Protein AF-A0A926DN95-F1 (afdb_monomer_lite)

InterPro domains:
  IPR054398 AcrIC5-like domain [PF22147] (13-48)

Secondary structure (DSSP, 8-state):
--------------HHHHHHHS-HHHHHHHHHHH-S--HHHHHHHHHHH-HHHHHHHHHHH----

Foldseek 3Di:
DDDPPPDDPPPPPDVVVLVVPADPVLLVVLCVVAPVDDPVSSVVSSCVVPVVSQVVCCPVVVDDD

Sequence (65 aa):
MKTNVNTNKKEFINWDAIVSYMDDEIRETVHAELAPCSEHEFLKRYLELDPEFKKLLKDEFNMED

Radius of gyration: 14.96 Å; chains: 1; bounding box: 23×28×48 Å

Structure (mmCIF, N/CA/C/O backbone):
data_AF-A0A926DN95-F1
#
_entry.id   AF-A0A926DN95-F1
#
loop_
_atom_site.group_PDB
_atom_site.id
_atom_site.type_symbol
_atom_site.label_atom_id
_atom_site.label_alt_id
_atom_site.label_comp_id
_atom_site.label_asym_id
_atom_s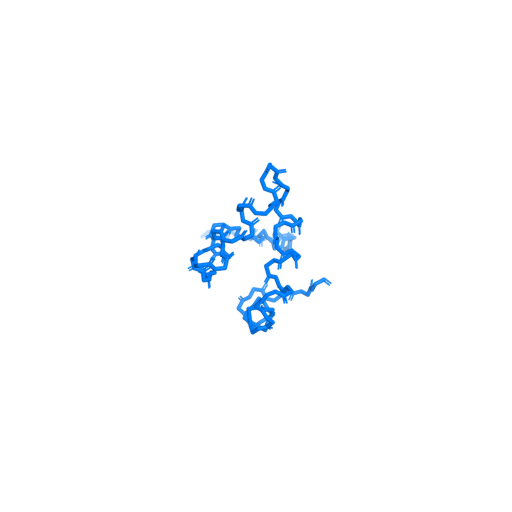ite.label_entity_id
_atom_site.label_seq_id
_atom_site.pdbx_PDB_ins_code
_atom_site.Cartn_x
_atom_site.Cartn_y
_atom_site.Cartn_z
_atom_site.occupancy
_atom_site.B_iso_or_equiv
_atom_site.auth_seq_id
_atom_site.auth_comp_id
_atom_site.auth_asym_id
_atom_site.auth_atom_id
_atom_site.pdbx_PDB_model_num
ATOM 1 N N . MET A 1 1 ? 11.772 -19.561 33.080 1.00 49.41 1 MET A N 1
ATOM 2 C CA . MET A 1 1 ? 12.921 -18.749 32.624 1.00 49.41 1 MET A CA 1
ATOM 3 C C . MET A 1 1 ? 12.373 -17.434 32.107 1.00 49.41 1 MET A C 1
ATOM 5 O O . MET A 1 1 ? 11.389 -17.456 31.384 1.00 49.41 1 MET A O 1
ATOM 9 N N . LYS A 1 2 ? 12.914 -16.306 32.571 1.00 52.25 2 LYS A N 1
ATOM 10 C CA . LYS A 1 2 ? 12.476 -14.968 32.168 1.00 52.25 2 LYS A CA 1
ATOM 11 C C . LYS A 1 2 ? 13.209 -14.613 30.876 1.00 52.25 2 LYS A C 1
ATOM 13 O O . LYS A 1 2 ? 14.423 -14.450 30.924 1.00 52.25 2 LYS A O 1
ATOM 18 N N . THR A 1 3 ? 12.507 -14.471 29.762 1.00 43.44 3 THR A N 1
ATOM 19 C CA . THR A 1 3 ? 13.035 -13.728 28.613 1.00 43.44 3 THR A CA 1
ATOM 20 C C . THR A 1 3 ? 12.379 -12.363 28.621 1.00 43.44 3 THR A C 1
ATOM 22 O O . THR A 1 3 ? 11.255 -12.159 28.178 1.00 43.44 3 THR A O 1
ATOM 25 N N . ASN A 1 4 ? 13.099 -11.439 29.244 1.00 49.62 4 ASN A N 1
ATOM 26 C CA . ASN A 1 4 ? 12.822 -10.019 29.227 1.00 49.62 4 ASN A CA 1
ATOM 27 C C . ASN A 1 4 ? 13.203 -9.502 27.832 1.00 49.62 4 ASN A C 1
ATOM 29 O O . ASN A 1 4 ? 14.370 -9.198 27.592 1.00 49.62 4 ASN A O 1
ATOM 33 N N . VAL A 1 5 ? 12.256 -9.465 26.894 1.00 59.62 5 VAL A N 1
ATOM 34 C CA . VAL A 1 5 ? 12.469 -8.788 25.608 1.00 59.62 5 VAL A CA 1
ATOM 35 C C . VAL A 1 5 ? 12.158 -7.306 25.786 1.00 59.62 5 VAL A C 1
ATOM 37 O O . VAL A 1 5 ? 11.077 -6.819 25.478 1.00 59.62 5 VAL A O 1
ATOM 40 N N . ASN A 1 6 ? 13.125 -6.574 26.337 1.00 60.88 6 ASN A N 1
ATOM 41 C CA . ASN A 1 6 ? 13.188 -5.136 26.121 1.00 60.88 6 ASN A CA 1
ATOM 42 C C . ASN A 1 6 ? 13.871 -4.914 24.769 1.00 60.88 6 ASN A C 1
ATOM 44 O O . ASN A 1 6 ? 15.090 -4.788 24.683 1.00 60.88 6 ASN A O 1
ATOM 48 N N . THR A 1 7 ? 13.084 -4.949 23.701 1.00 49.00 7 THR A N 1
ATOM 49 C CA . THR A 1 7 ? 13.525 -4.534 22.371 1.00 49.00 7 THR A CA 1
ATOM 50 C C . THR A 1 7 ? 12.755 -3.278 22.027 1.00 49.00 7 THR A C 1
ATOM 52 O O . THR A 1 7 ? 11.549 -3.340 21.801 1.00 49.00 7 THR A O 1
ATOM 55 N N . ASN A 1 8 ? 13.458 -2.143 22.044 1.00 58.22 8 ASN A N 1
ATOM 56 C CA . ASN A 1 8 ? 13.055 -0.878 21.437 1.00 58.22 8 ASN A CA 1
ATOM 57 C C . ASN A 1 8 ? 12.177 -1.142 20.201 1.00 58.22 8 ASN A C 1
ATOM 59 O O . ASN A 1 8 ? 12.691 -1.593 19.176 1.00 58.22 8 ASN A O 1
ATOM 63 N N . LYS A 1 9 ? 10.858 -0.933 20.319 1.00 49.81 9 LYS A N 1
ATOM 64 C CA . LYS A 1 9 ? 9.890 -1.141 19.236 1.00 49.81 9 LYS A CA 1
ATOM 65 C C . LYS A 1 9 ? 10.116 -0.075 18.164 1.00 49.81 9 LYS A C 1
ATOM 67 O O . LYS A 1 9 ? 9.448 0.948 18.151 1.00 49.81 9 LYS A O 1
ATOM 72 N N . LYS A 1 10 ? 11.083 -0.291 17.279 1.00 49.59 10 LYS A N 1
ATOM 73 C CA . LYS A 1 10 ? 11.000 0.267 15.934 1.00 49.59 10 LYS A CA 1
ATOM 74 C C . LYS A 1 10 ? 10.172 -0.745 15.159 1.00 49.59 10 LYS A C 1
ATOM 76 O O . LYS A 1 10 ? 10.692 -1.797 14.798 1.00 49.59 10 LYS A O 1
ATOM 81 N N . GLU A 1 11 ? 8.868 -0.499 15.090 1.00 56.22 11 GLU A N 1
ATOM 82 C CA . GLU A 1 11 ? 7.905 -1.367 14.414 1.00 56.22 11 GLU A CA 1
ATOM 83 C C . GLU A 1 11 ? 8.397 -1.613 12.986 1.00 56.22 11 GLU A C 1
ATOM 85 O O . GLU A 1 11 ? 8.478 -0.701 12.166 1.00 56.22 11 GLU A O 1
ATOM 90 N N . PHE A 1 12 ? 8.851 -2.840 12.730 1.00 63.34 12 PHE A N 1
ATOM 91 C CA . PHE A 1 12 ? 9.217 -3.280 11.395 1.00 63.34 12 PHE A CA 1
ATOM 92 C C . PHE A 1 12 ? 7.901 -3.465 10.648 1.00 63.34 12 PHE A C 1
ATOM 94 O O . PHE A 1 12 ? 7.184 -4.440 10.873 1.00 63.34 12 PHE A O 1
ATOM 101 N N . ILE A 1 13 ? 7.556 -2.483 9.824 1.00 70.44 13 ILE A N 1
ATOM 102 C CA . ILE A 1 13 ? 6.394 -2.557 8.950 1.00 70.44 13 ILE A CA 1
ATOM 103 C C . ILE A 1 13 ? 6.643 -3.691 7.955 1.00 70.44 13 ILE A C 1
ATOM 105 O O . ILE A 1 13 ? 7.660 -3.714 7.261 1.00 70.44 13 ILE A O 1
ATOM 109 N N . ASN A 1 14 ? 5.734 -4.659 7.924 1.00 84.81 14 ASN A N 1
ATOM 110 C CA . ASN A 1 14 ? 5.830 -5.794 7.022 1.00 84.81 14 ASN A CA 1
ATOM 111 C C . ASN A 1 14 ? 5.262 -5.397 5.653 1.00 84.81 14 ASN A C 1
ATOM 113 O O . ASN A 1 14 ? 4.046 -5.375 5.470 1.00 84.81 14 ASN A O 1
ATOM 117 N N . TRP A 1 15 ? 6.148 -5.076 4.708 1.00 86.94 15 TRP A N 1
ATOM 118 C CA . TRP A 1 15 ? 5.772 -4.695 3.345 1.00 86.94 15 TRP A CA 1
ATOM 119 C C . TRP A 1 15 ? 4.971 -5.788 2.627 1.00 86.94 15 TRP A C 1
ATOM 121 O O . TRP A 1 15 ? 3.964 -5.482 1.996 1.00 86.94 15 TRP A O 1
ATOM 131 N N . ASP A 1 16 ? 5.337 -7.062 2.801 1.00 88.44 16 ASP A N 1
ATOM 132 C CA . ASP A 1 16 ? 4.588 -8.181 2.215 1.00 88.44 16 ASP A CA 1
ATOM 133 C C . ASP A 1 16 ? 3.147 -8.228 2.745 1.00 88.44 16 ASP A C 1
ATOM 135 O O . ASP A 1 16 ? 2.209 -8.495 1.994 1.00 88.44 16 ASP A O 1
ATOM 139 N N . ALA A 1 17 ? 2.951 -7.916 4.033 1.00 89.00 17 ALA A N 1
ATOM 140 C CA . ALA A 1 17 ? 1.614 -7.810 4.608 1.00 89.00 17 ALA A CA 1
ATOM 141 C C . ALA A 1 17 ? 0.839 -6.638 3.993 1.00 89.00 17 ALA A C 1
ATOM 143 O O . ALA A 1 17 ? -0.296 -6.834 3.575 1.00 89.00 17 ALA A O 1
ATOM 144 N N . ILE A 1 18 ? 1.444 -5.454 3.867 1.00 89.88 18 ILE A N 1
ATOM 145 C CA . ILE A 1 18 ? 0.813 -4.294 3.216 1.00 89.88 18 ILE A CA 1
ATOM 146 C C . ILE A 1 18 ? 0.367 -4.642 1.793 1.00 89.88 18 ILE A C 1
ATOM 148 O O . ILE A 1 18 ? -0.795 -4.442 1.452 1.00 89.88 18 ILE A O 1
ATOM 152 N N . VAL A 1 19 ? 1.262 -5.212 0.984 1.00 91.00 19 VAL A N 1
ATOM 153 C CA . VAL A 1 19 ? 0.975 -5.591 -0.408 1.00 91.00 19 VAL A CA 1
ATOM 154 C C . VAL A 1 19 ? -0.147 -6.628 -0.493 1.00 91.00 19 VAL A C 1
ATOM 156 O O . VAL A 1 19 ? -0.902 -6.618 -1.461 1.00 91.00 19 VAL A O 1
ATOM 159 N N . SER A 1 20 ? -0.301 -7.487 0.521 1.00 91.12 20 SER A N 1
ATOM 160 C CA . SER A 1 20 ? -1.399 -8.462 0.581 1.00 91.12 20 SER A CA 1
ATOM 161 C C . SER A 1 20 ? -2.781 -7.851 0.852 1.00 91.12 20 SER A C 1
ATOM 163 O O . SER A 1 20 ? -3.782 -8.494 0.551 1.00 91.12 20 SER A O 1
ATOM 165 N N . TYR A 1 21 ? -2.846 -6.627 1.394 1.00 91.00 21 TYR A N 1
ATOM 166 C CA . TYR A 1 21 ? -4.093 -5.868 1.559 1.00 91.00 21 TYR A CA 1
ATOM 167 C C . TYR A 1 21 ? -4.396 -4.936 0.377 1.00 91.00 21 TYR A C 1
ATOM 169 O O . TYR A 1 21 ? -5.478 -4.354 0.342 1.00 91.00 21 TYR A O 1
ATOM 177 N N . MET A 1 22 ? -3.452 -4.745 -0.550 1.00 93.88 22 MET A N 1
ATOM 178 C CA . MET A 1 22 ? -3.642 -3.870 -1.707 1.00 93.88 22 MET A CA 1
ATOM 179 C C . MET A 1 22 ? -4.584 -4.501 -2.734 1.00 93.88 22 MET A C 1
ATOM 181 O O . MET A 1 22 ? -4.574 -5.711 -2.949 1.00 93.88 22 MET A O 1
ATOM 185 N N . ASP A 1 23 ? -5.340 -3.652 -3.417 1.00 96.19 23 ASP A N 1
ATOM 186 C CA . ASP A 1 23 ? -6.093 -4.005 -4.607 1.00 96.19 23 ASP A CA 1
ATOM 187 C C . ASP A 1 23 ? -5.131 -4.324 -5.762 1.00 96.19 23 ASP A C 1
ATOM 189 O O . ASP A 1 23 ? -4.238 -3.535 -6.097 1.00 96.19 23 ASP A O 1
ATOM 193 N N . ASP A 1 24 ? -5.303 -5.503 -6.360 1.00 95.56 24 ASP A N 1
ATOM 194 C CA . ASP A 1 24 ? -4.427 -6.001 -7.417 1.00 95.56 24 ASP A CA 1
ATOM 195 C C . ASP A 1 24 ? -4.495 -5.131 -8.689 1.00 95.56 24 ASP A C 1
ATOM 197 O O . ASP A 1 24 ? -3.454 -4.909 -9.312 1.00 95.56 24 ASP A O 1
ATOM 201 N N . GLU A 1 25 ? -5.662 -4.583 -9.057 1.00 96.75 25 GLU A N 1
ATOM 202 C CA . GLU A 1 25 ? -5.821 -3.748 -10.259 1.00 96.75 25 GLU A CA 1
ATOM 203 C C . GLU A 1 25 ? -5.085 -2.412 -10.098 1.00 96.75 25 GLU A C 1
ATOM 205 O O . GLU A 1 25 ? -4.376 -1.951 -11.005 1.00 96.75 25 GLU A O 1
ATOM 210 N N . ILE A 1 26 ? -5.194 -1.799 -8.916 1.00 96.06 26 ILE A N 1
ATOM 211 C CA . ILE A 1 26 ? -4.460 -0.571 -8.589 1.00 96.06 26 ILE A CA 1
ATOM 212 C C . ILE A 1 26 ? -2.962 -0.875 -8.523 1.00 96.06 26 ILE A C 1
ATOM 214 O O . ILE A 1 26 ? -2.158 -0.131 -9.088 1.00 96.06 26 ILE A O 1
ATOM 218 N N . ARG A 1 27 ? -2.569 -1.994 -7.900 1.00 95.25 27 ARG A N 1
ATOM 219 C CA . ARG A 1 27 ? -1.162 -2.393 -7.774 1.00 95.25 27 ARG A CA 1
ATOM 220 C C . ARG A 1 27 ? -0.503 -2.588 -9.140 1.00 95.25 27 ARG A C 1
ATOM 222 O O . ARG A 1 27 ? 0.605 -2.096 -9.359 1.00 95.25 27 ARG A O 1
ATOM 229 N N . GLU A 1 28 ? -1.177 -3.272 -10.061 1.00 95.81 28 GLU A N 1
ATOM 230 C CA . GLU A 1 28 ? -0.715 -3.454 -11.440 1.00 95.81 28 GLU A CA 1
ATOM 231 C C . GLU A 1 28 ? -0.634 -2.127 -12.198 1.00 95.81 28 GLU A C 1
ATOM 233 O O . GLU A 1 28 ? 0.360 -1.880 -12.883 1.00 95.81 28 GLU A O 1
ATOM 238 N N . THR A 1 29 ? -1.620 -1.243 -12.022 1.00 95.81 29 THR A N 1
ATOM 239 C CA . THR A 1 29 ? -1.621 0.095 -12.634 1.00 95.81 29 THR A CA 1
ATOM 240 C C . THR A 1 29 ? -0.415 0.914 -12.176 1.00 95.81 29 THR A C 1
ATOM 242 O O . THR A 1 29 ? 0.345 1.416 -13.004 1.00 95.81 29 THR A O 1
ATOM 245 N N . VAL A 1 30 ? -0.176 0.996 -10.864 1.00 95.94 30 VAL A N 1
ATOM 246 C CA . VAL A 1 30 ? 0.962 1.736 -10.297 1.00 95.94 30 VAL A CA 1
ATOM 247 C C . VAL A 1 30 ? 2.292 1.129 -10.743 1.00 95.94 30 VAL A C 1
ATOM 249 O O . VAL A 1 30 ? 3.210 1.864 -11.110 1.00 95.94 30 VAL A O 1
ATOM 252 N N . HIS A 1 31 ? 2.406 -0.204 -10.765 1.00 93.75 31 HIS A N 1
ATOM 253 C CA . HIS A 1 31 ? 3.609 -0.870 -11.264 1.00 93.75 31 HIS A CA 1
ATOM 254 C C . HIS A 1 31 ? 3.851 -0.579 -12.747 1.00 93.75 31 HIS A C 1
ATOM 256 O O . HIS A 1 31 ? 4.990 -0.321 -13.122 1.00 93.75 31 HIS A O 1
ATOM 262 N N . ALA A 1 32 ? 2.817 -0.586 -13.589 1.00 95.31 32 ALA A N 1
ATOM 263 C CA . ALA A 1 32 ? 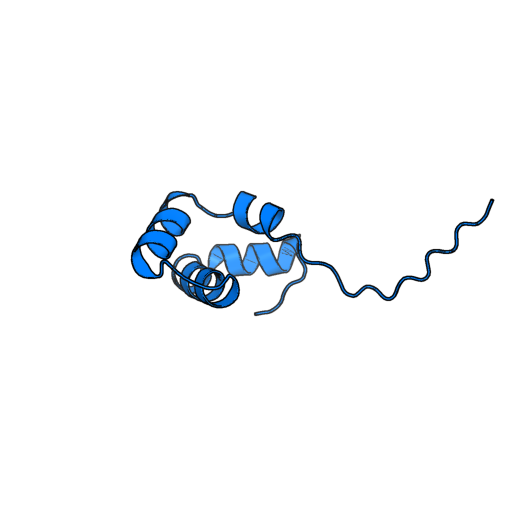2.956 -0.266 -15.006 1.00 95.31 32 ALA A CA 1
ATOM 264 C C . ALA A 1 32 ? 3.351 1.203 -15.242 1.00 95.31 32 ALA A C 1
ATOM 266 O O . ALA A 1 32 ? 4.113 1.486 -16.166 1.00 95.31 32 ALA A O 1
ATOM 267 N N . GLU A 1 33 ? 2.861 2.128 -14.409 1.00 94.31 33 GLU A N 1
ATOM 268 C CA . GLU A 1 33 ? 3.173 3.560 -14.498 1.00 94.31 33 GLU A CA 1
ATOM 269 C C . GLU A 1 33 ? 4.594 3.897 -14.027 1.00 94.31 33 GLU A C 1
ATOM 271 O O . GLU A 1 33 ? 5.260 4.733 -14.638 1.00 94.31 33 GLU A O 1
ATOM 276 N N . LEU A 1 34 ? 5.046 3.282 -12.929 1.00 93.94 34 LEU A N 1
ATOM 277 C CA . LEU A 1 34 ? 6.251 3.712 -12.216 1.00 93.94 34 LEU A CA 1
ATOM 278 C C . LEU A 1 34 ? 7.432 2.740 -12.311 1.00 93.94 34 LEU A C 1
ATOM 280 O O . LEU A 1 34 ? 8.521 3.096 -11.870 1.00 93.94 34 LEU A O 1
ATOM 284 N N . ALA A 1 35 ? 7.279 1.533 -12.869 1.00 90.75 35 ALA A N 1
ATOM 285 C CA . ALA A 1 35 ? 8.384 0.577 -12.895 1.00 90.75 35 ALA A CA 1
ATOM 286 C C . ALA A 1 35 ? 9.569 1.048 -13.771 1.00 90.75 35 ALA A C 1
ATOM 288 O O . ALA A 1 35 ? 9.377 1.420 -14.932 1.00 90.75 35 ALA A O 1
ATOM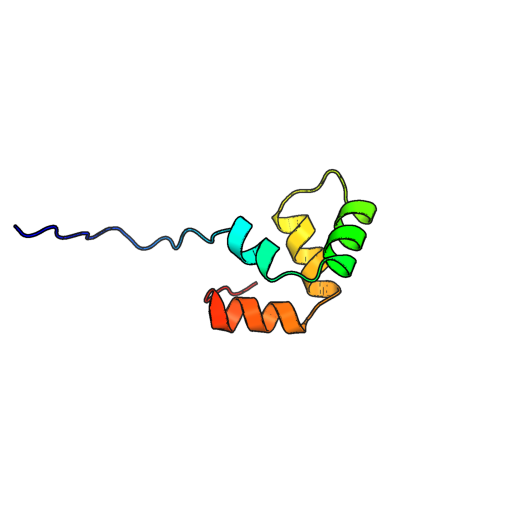 289 N N . PRO A 1 36 ? 10.819 0.927 -13.275 1.00 90.75 36 PRO A N 1
ATOM 290 C CA . PRO A 1 36 ? 11.204 0.517 -11.919 1.00 90.75 36 PRO A CA 1
ATOM 291 C C . PRO A 1 36 ? 11.019 1.646 -10.881 1.00 90.75 36 PRO A C 1
ATOM 293 O O . PRO A 1 36 ? 11.484 2.760 -11.102 1.00 90.75 36 PRO A O 1
ATOM 296 N N . CYS A 1 37 ? 10.430 1.335 -9.719 1.00 92.38 37 CYS A N 1
ATOM 297 C CA . CYS A 1 37 ? 10.158 2.295 -8.635 1.00 92.38 37 CYS A CA 1
ATOM 298 C C . CYS A 1 37 ? 10.607 1.788 -7.258 1.00 92.38 37 CYS A C 1
ATOM 300 O O . CYS A 1 37 ? 10.745 0.582 -7.042 1.00 92.38 37 CYS A O 1
ATOM 302 N N . SER A 1 38 ? 10.789 2.709 -6.307 1.00 91.69 38 SER A N 1
ATOM 303 C CA . SER A 1 38 ? 10.965 2.378 -4.885 1.00 91.69 38 SER A CA 1
ATOM 304 C C . SER A 1 38 ? 9.631 2.083 -4.179 1.00 91.69 38 SER A C 1
ATOM 306 O O . SER A 1 38 ? 8.575 2.520 -4.632 1.00 91.69 38 SER A O 1
ATOM 308 N N . GLU A 1 39 ? 9.668 1.390 -3.034 1.00 90.69 39 GLU A N 1
ATOM 309 C CA . GLU A 1 39 ? 8.479 1.109 -2.201 1.00 90.69 39 GLU A CA 1
ATOM 310 C C . GLU A 1 39 ? 7.754 2.393 -1.770 1.00 90.69 39 GLU A C 1
ATOM 312 O O . GLU A 1 39 ? 6.528 2.440 -1.754 1.00 90.69 39 GLU A O 1
ATOM 317 N N . HIS A 1 40 ? 8.500 3.462 -1.470 1.00 89.69 40 HIS A N 1
ATOM 318 C CA . HIS A 1 40 ? 7.920 4.748 -1.080 1.00 89.69 40 HIS A CA 1
ATOM 319 C C . HIS A 1 40 ? 7.197 5.434 -2.246 1.00 89.69 40 HIS A C 1
ATOM 321 O O . HIS A 1 40 ? 6.081 5.917 -2.073 1.00 89.69 40 HIS A O 1
ATOM 327 N N . GLU A 1 41 ? 7.809 5.472 -3.435 1.00 93.19 41 GLU A N 1
ATOM 328 C CA . GLU A 1 41 ? 7.169 6.032 -4.635 1.00 93.19 41 GLU A CA 1
ATOM 329 C C . GLU A 1 41 ? 5.935 5.223 -5.032 1.00 93.19 41 GLU A C 1
ATOM 331 O O . GLU A 1 41 ? 4.894 5.802 -5.344 1.00 93.19 41 GLU A O 1
ATOM 336 N N . PHE A 1 42 ? 6.045 3.896 -4.951 1.00 94.19 42 PHE A N 1
ATOM 337 C CA . PHE A 1 42 ? 4.943 2.979 -5.190 1.00 94.19 42 PHE A CA 1
ATOM 338 C C . PHE A 1 42 ? 3.782 3.250 -4.230 1.00 94.19 42 PHE A C 1
ATOM 340 O O . PHE A 1 42 ? 2.663 3.509 -4.667 1.00 94.19 42 PHE A O 1
ATOM 347 N N . LEU A 1 43 ? 4.055 3.245 -2.921 1.00 92.62 43 LEU A N 1
ATOM 348 C CA . LEU A 1 43 ? 3.037 3.435 -1.894 1.00 92.62 43 LEU A CA 1
ATOM 349 C C . LEU A 1 43 ? 2.378 4.807 -2.017 1.00 92.62 43 LEU A C 1
ATOM 351 O O . LEU A 1 43 ? 1.158 4.904 -1.963 1.00 92.62 43 LEU A O 1
ATOM 355 N N . LYS A 1 44 ? 3.164 5.863 -2.237 1.00 92.94 44 LYS A N 1
ATOM 356 C CA . LYS A 1 44 ? 2.630 7.215 -2.404 1.00 92.94 44 LYS A CA 1
ATOM 357 C C . LYS A 1 44 ? 1.639 7.285 -3.566 1.00 92.94 44 LYS A C 1
ATOM 359 O O . LYS A 1 44 ? 0.546 7.813 -3.393 1.00 92.94 44 LYS A O 1
ATOM 364 N N . ARG A 1 45 ? 1.998 6.736 -4.730 1.00 94.75 45 ARG A N 1
ATOM 365 C CA . ARG A 1 45 ? 1.114 6.715 -5.902 1.00 94.75 45 ARG A CA 1
ATOM 366 C C . ARG A 1 45 ? -0.109 5.828 -5.680 1.00 94.75 45 ARG A C 1
ATOM 368 O O . ARG A 1 45 ? -1.205 6.198 -6.088 1.00 94.75 45 ARG A O 1
ATOM 375 N N . TYR A 1 46 ? 0.064 4.696 -5.002 1.00 95.19 46 TYR A N 1
ATOM 376 C CA . TYR A 1 46 ? -1.037 3.819 -4.621 1.00 95.19 46 TYR A CA 1
ATOM 377 C C . TYR A 1 46 ? -2.050 4.556 -3.728 1.00 95.19 46 TYR A C 1
ATOM 379 O O . TYR A 1 46 ? -3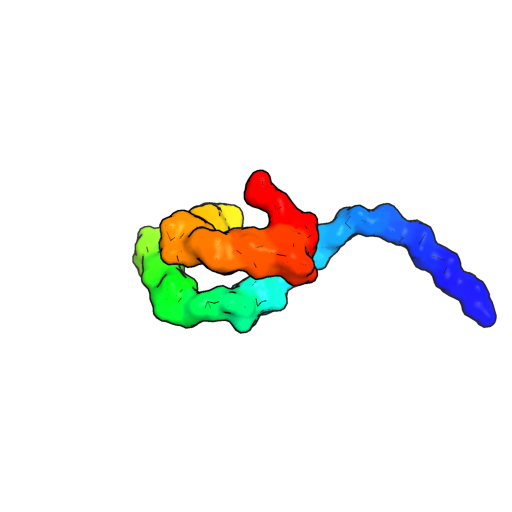.241 4.543 -4.019 1.00 95.19 46 TYR A O 1
ATOM 387 N N . LEU A 1 47 ? -1.592 5.280 -2.701 1.00 93.38 47 LEU A N 1
ATOM 388 C CA . LEU A 1 47 ? -2.455 6.037 -1.781 1.00 93.38 47 LEU A CA 1
ATOM 389 C C . LEU A 1 47 ? -3.190 7.212 -2.447 1.00 93.38 47 LEU A C 1
ATO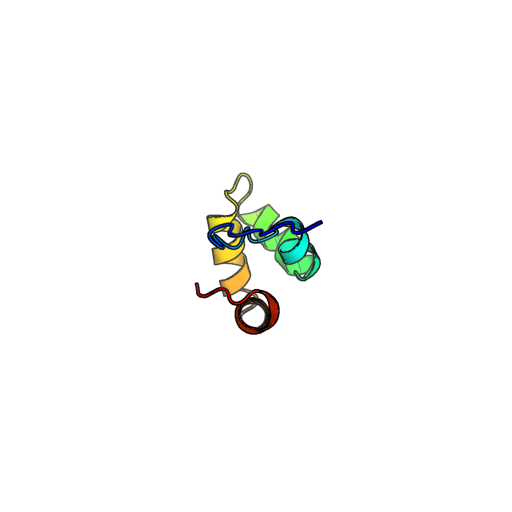M 391 O O . LEU A 1 47 ? -4.234 7.639 -1.956 1.00 93.38 47 LEU A O 1
ATOM 395 N N . GLU A 1 48 ? -2.671 7.743 -3.557 1.00 94.00 48 GLU A N 1
ATOM 396 C CA . GLU A 1 48 ? -3.386 8.732 -4.377 1.00 94.00 48 GLU A CA 1
ATOM 397 C C . GLU A 1 48 ? -4.572 8.119 -5.137 1.00 94.00 48 GLU A C 1
ATOM 399 O O . GLU A 1 48 ? -5.551 8.819 -5.400 1.00 94.00 48 GLU A O 1
ATOM 404 N N . LEU A 1 49 ? -4.478 6.839 -5.510 1.00 94.12 49 LEU A N 1
ATOM 405 C CA . LEU A 1 49 ? -5.524 6.104 -6.227 1.00 94.12 49 LEU A CA 1
ATOM 406 C C . LEU A 1 49 ? -6.515 5.425 -5.271 1.00 94.12 49 LEU A C 1
ATOM 408 O O . LEU A 1 49 ? -7.695 5.323 -5.599 1.00 94.12 49 LEU A O 1
ATOM 412 N N . ASP A 1 50 ? -6.048 5.021 -4.089 1.00 94.62 50 ASP A N 1
ATOM 413 C CA . ASP A 1 50 ? -6.829 4.338 -3.059 1.00 94.62 50 ASP A CA 1
ATOM 414 C C . ASP A 1 50 ? -6.726 5.053 -1.694 1.00 94.62 50 ASP A C 1
ATOM 416 O O . ASP A 1 50 ? -5.942 4.672 -0.815 1.00 94.62 50 ASP A O 1
ATOM 420 N N . PRO A 1 51 ? -7.518 6.118 -1.482 1.00 90.62 51 PRO A N 1
ATOM 421 C CA . PRO A 1 51 ? -7.532 6.841 -0.215 1.00 90.62 51 PRO A CA 1
ATOM 422 C C . PRO A 1 51 ? -8.136 6.029 0.943 1.00 90.62 51 PRO A C 1
ATOM 424 O O . PRO A 1 51 ? -7.870 6.350 2.102 1.00 90.62 51 PRO A O 1
ATOM 427 N N . GLU A 1 52 ? -8.926 4.983 0.673 1.00 90.38 52 GLU A N 1
ATOM 428 C CA . GLU A 1 52 ? -9.462 4.105 1.723 1.00 90.38 52 GLU A CA 1
ATOM 429 C C . GLU A 1 52 ? -8.362 3.192 2.282 1.00 90.38 52 GLU A C 1
ATOM 431 O O . GLU A 1 52 ? -8.314 2.944 3.490 1.00 90.38 52 GLU A O 1
ATOM 436 N N . PHE A 1 53 ? -7.398 2.785 1.452 1.00 91.06 53 PHE A N 1
ATOM 437 C CA . PHE A 1 53 ? -6.221 2.050 1.913 1.00 91.06 53 PHE A CA 1
ATOM 438 C C . PHE A 1 53 ? -5.381 2.833 2.923 1.00 91.06 53 PHE A C 1
ATOM 440 O O . PHE A 1 53 ? -4.871 2.261 3.885 1.00 91.06 53 PHE A O 1
ATOM 447 N N . LYS A 1 54 ? -5.300 4.162 2.782 1.00 88.06 54 LYS A N 1
ATOM 448 C CA . LYS A 1 54 ? -4.649 5.033 3.775 1.00 88.06 54 LYS A CA 1
ATOM 449 C C . LYS A 1 54 ? -5.247 4.861 5.170 1.00 88.06 54 LYS A C 1
ATOM 451 O O . LYS A 1 54 ? -4.533 4.855 6.171 1.00 88.06 54 LYS A O 1
ATOM 456 N N . LYS A 1 55 ? -6.571 4.721 5.239 1.00 87.31 55 LYS A N 1
ATOM 457 C CA . LYS A 1 55 ? -7.281 4.494 6.495 1.00 87.31 55 LYS A CA 1
ATOM 458 C C . LYS A 1 55 ? -6.974 3.106 7.054 1.00 87.31 55 LYS A C 1
ATOM 460 O O . LYS A 1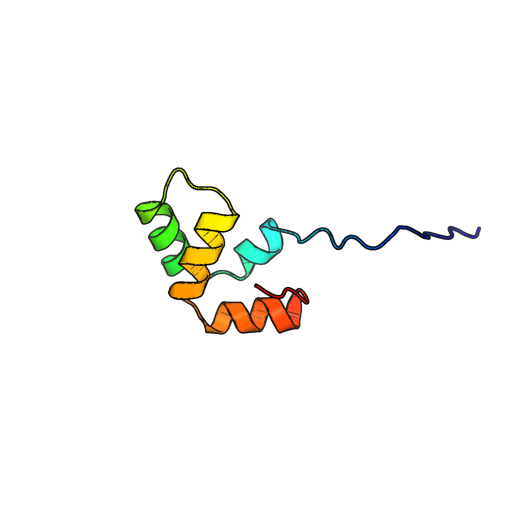 55 ? -6.690 2.999 8.241 1.00 87.31 55 LYS A O 1
ATOM 465 N N . LEU A 1 56 ? -6.936 2.081 6.200 1.00 88.38 56 LEU A N 1
ATOM 466 C CA . LEU A 1 56 ? -6.530 0.728 6.592 1.00 88.38 56 LEU A CA 1
ATOM 467 C C . LEU A 1 56 ? -5.105 0.703 7.159 1.00 88.38 56 LEU A C 1
ATOM 469 O O . LEU A 1 56 ? -4.883 0.111 8.208 1.00 88.38 56 LEU A O 1
ATOM 473 N N . LEU A 1 57 ? -4.147 1.388 6.529 1.00 87.38 57 LEU A N 1
ATOM 474 C CA . LEU A 1 57 ? -2.775 1.491 7.044 1.00 87.38 57 LEU A CA 1
ATOM 475 C C . LEU A 1 57 ? -2.717 2.122 8.435 1.00 87.38 57 LEU A C 1
ATOM 477 O O . LEU A 1 57 ? -1.954 1.680 9.297 1.00 87.38 57 LEU A O 1
ATOM 481 N N . LYS A 1 58 ? -3.544 3.139 8.672 1.00 84.75 58 LYS A N 1
ATOM 482 C CA . LYS A 1 58 ? -3.633 3.774 9.980 1.00 84.75 58 LYS A CA 1
ATOM 483 C C . LYS A 1 58 ? -4.249 2.847 11.027 1.00 84.75 58 LYS A C 1
ATOM 485 O O . LYS A 1 58 ? -3.731 2.769 12.137 1.00 84.75 58 LYS A O 1
ATOM 490 N N . ASP A 1 59 ? -5.326 2.154 10.674 1.00 86.19 59 ASP A N 1
ATOM 491 C CA . ASP A 1 59 ? -6.102 1.339 11.609 1.00 86.19 59 ASP A CA 1
ATOM 492 C C . ASP A 1 59 ? -5.412 -0.007 11.922 1.00 86.19 59 ASP A C 1
ATOM 494 O O . ASP A 1 59 ? -5.351 -0.409 13.083 1.00 86.19 59 ASP A O 1
ATOM 498 N N . GLU A 1 60 ? -4.836 -0.677 10.918 1.00 83.62 60 GLU A N 1
ATOM 499 C CA . GLU A 1 60 ? -4.235 -2.017 11.049 1.00 83.62 60 GLU A CA 1
ATOM 500 C C . GLU A 1 60 ? -2.729 -1.982 11.339 1.00 83.62 60 GLU A C 1
ATOM 502 O O . GLU A 1 60 ? -2.209 -2.833 12.064 1.00 83.62 60 GLU A O 1
ATOM 507 N N . PHE A 1 61 ? -2.009 -1.000 10.788 1.00 81.31 61 PHE A N 1
ATOM 508 C CA . PHE A 1 61 ? -0.546 -0.922 10.883 1.00 81.31 61 PHE A CA 1
ATOM 509 C C . PHE A 1 61 ? -0.051 0.240 11.748 1.00 81.31 61 PHE A C 1
ATOM 511 O O . PHE A 1 61 ? 1.156 0.363 11.956 1.00 81.31 61 PHE A O 1
ATOM 518 N N . ASN A 1 62 ? -0.957 1.078 12.268 1.00 79.81 62 ASN A N 1
ATOM 519 C CA . ASN A 1 62 ? -0.629 2.259 13.069 1.00 79.81 62 ASN A CA 1
ATOM 520 C C . ASN A 1 62 ? 0.387 3.185 12.364 1.00 79.81 62 ASN A C 1
ATOM 522 O O . ASN A 1 62 ? 1.238 3.808 13.002 1.00 79.81 62 ASN A O 1
ATOM 526 N N . MET A 1 63 ? 0.311 3.241 11.029 1.00 71.12 63 MET A N 1
ATOM 527 C CA . MET A 1 63 ? 1.173 4.058 10.181 1.00 71.12 63 MET A CA 1
ATOM 528 C C . MET A 1 63 ? 0.520 5.407 9.883 1.00 71.12 63 MET A C 1
ATOM 530 O O . MET A 1 63 ? -0.662 5.481 9.549 1.00 71.12 63 MET A O 1
ATOM 534 N N . GLU A 1 64 ? 1.309 6.473 9.972 1.00 60.44 64 GLU A N 1
ATOM 535 C CA . GLU A 1 64 ? 0.952 7.799 9.468 1.00 60.44 64 GLU A CA 1
ATOM 536 C C . GLU A 1 64 ? 1.842 8.104 8.249 1.00 60.44 64 GLU A C 1
ATOM 538 O O . GLU A 1 64 ? 3.034 7.791 8.284 1.00 60.44 64 GLU A O 1
ATOM 543 N N . ASP A 1 65 ? 1.241 8.633 7.172 1.00 55.00 65 ASP A N 1
ATOM 544 C CA . ASP A 1 65 ? 1.923 9.072 5.934 1.00 55.00 65 ASP A CA 1
ATOM 545 C C . ASP A 1 65 ? 3.111 10.017 6.171 1.00 55.00 65 ASP A C 1
ATOM 547 O O . ASP A 1 65 ? 2.973 10.949 7.001 1.00 55.00 65 ASP A O 1
#

pLDDT: mean 82.66, std 16.0, range [43.44, 96.75]

Organism: NCBI:txid2763657